Protein AF-A0A9X0YTN6-F1 (afdb_monomer_lite)

Sequence (62 aa):
MPILTDEQAVLADLTAACSHLFGFTLLEAEPIKRGWLNLKWKITTDSGVFLLKQPTGNGLAC

Radius of gyration: 11.85 Å; chains: 1; bounding box: 34×22×27 Å

pLDDT: mean 80.73, std 15.57, range [41.88, 96.62]

Organism: NCBI:txid1235259

Secondary structure (DSSP, 8-state):
-PPPPHHHHHHHHHHHHHHHHH-PPEEEEEE--SSS---EEEEEETTEEEEEE--SSSS---

Structure (mmCIF, N/CA/C/O backbone):
data_AF-A0A9X0YTN6-F1
#
_entry.id   AF-A0A9X0YTN6-F1
#
loop_
_atom_site.group_PDB
_atom_site.id
_atom_site.type_symbol
_atom_site.label_atom_id
_atom_site.label_alt_id
_atom_site.label_comp_id
_atom_site.label_asym_id
_atom_site.label_entity_id
_atom_site.label_seq_id
_atom_site.pdbx_PDB_ins_code
_atom_site.Cartn_x
_atom_site.Cartn_y
_atom_site.Cartn_z
_atom_site.occupancy
_atom_site.B_iso_or_equiv
_atom_site.auth_seq_id
_atom_site.auth_comp_id
_atom_site.auth_asym_id
_atom_site.auth_atom_id
_atom_site.pdbx_PDB_model_num
ATOM 1 N N . MET A 1 1 ? 24.272 7.415 2.006 1.00 50.41 1 MET A N 1
ATOM 2 C CA . MET A 1 1 ? 22.796 7.341 1.969 1.00 50.41 1 MET A CA 1
ATOM 3 C C . MET A 1 1 ? 22.439 6.027 1.298 1.00 50.41 1 MET A C 1
ATOM 5 O O . MET A 1 1 ? 23.030 5.769 0.254 1.00 50.41 1 MET A O 1
ATOM 9 N N . PRO A 1 2 ? 21.607 5.158 1.891 1.00 55.53 2 PRO A N 1
ATOM 10 C CA . PRO A 1 2 ? 21.209 3.933 1.212 1.00 55.53 2 PRO A CA 1
ATOM 11 C C . PRO A 1 2 ? 20.330 4.300 0.013 1.00 55.53 2 PRO A C 1
ATOM 13 O O . PRO A 1 2 ? 19.475 5.176 0.114 1.00 55.53 2 PRO A O 1
ATOM 16 N N . ILE A 1 3 ? 20.579 3.659 -1.125 1.00 57.81 3 ILE A N 1
ATOM 17 C CA . ILE A 1 3 ? 19.695 3.739 -2.287 1.00 57.81 3 ILE A CA 1
ATOM 18 C C . ILE A 1 3 ? 18.476 2.881 -1.937 1.00 57.81 3 ILE A C 1
ATOM 20 O O . ILE A 1 3 ? 18.630 1.685 -1.691 1.00 57.81 3 ILE A O 1
ATOM 24 N N . LEU A 1 4 ? 17.297 3.497 -1.841 1.00 62.78 4 LEU A N 1
ATOM 25 C CA . LEU A 1 4 ? 16.040 2.765 -1.681 1.00 62.78 4 LEU A CA 1
ATOM 26 C C . LEU A 1 4 ? 15.755 1.995 -2.973 1.00 62.78 4 LEU A C 1
ATOM 28 O O . LEU A 1 4 ? 15.984 2.512 -4.067 1.00 62.78 4 LEU A O 1
ATOM 32 N N . THR A 1 5 ? 15.263 0.767 -2.855 1.00 76.44 5 THR A N 1
ATOM 33 C CA . THR A 1 5 ? 14.737 0.032 -4.008 1.00 76.44 5 THR A CA 1
ATOM 34 C C . THR A 1 5 ? 13.428 0.668 -4.476 1.00 76.44 5 THR A C 1
ATOM 36 O O . THR A 1 5 ? 12.726 1.305 -3.686 1.00 76.44 5 THR A O 1
ATOM 39 N N . ASP A 1 6 ? 13.059 0.454 -5.741 1.00 80.31 6 ASP A N 1
ATOM 40 C CA . ASP A 1 6 ? 11.795 0.965 -6.293 1.00 80.31 6 ASP A CA 1
ATOM 41 C C . ASP A 1 6 ? 10.583 0.527 -5.448 1.00 80.31 6 ASP A C 1
ATOM 43 O O . ASP A 1 6 ? 9.672 1.310 -5.200 1.00 80.31 6 ASP A O 1
ATOM 47 N N . GLU A 1 7 ? 10.595 -0.703 -4.922 1.00 81.50 7 GLU A N 1
ATOM 48 C CA . GLU A 1 7 ? 9.522 -1.216 -4.057 1.00 81.50 7 GLU A CA 1
ATOM 49 C C . GLU A 1 7 ? 9.452 -0.492 -2.704 1.00 81.50 7 GLU A C 1
ATOM 51 O O . GLU A 1 7 ? 8.359 -0.252 -2.194 1.00 81.50 7 GLU A O 1
ATOM 56 N N . GLN A 1 8 ? 10.595 -0.114 -2.125 1.00 85.00 8 GLN A N 1
ATOM 57 C CA . GLN A 1 8 ? 10.643 0.624 -0.858 1.00 85.00 8 GLN A CA 1
ATOM 58 C C . GLN A 1 8 ? 10.146 2.063 -1.024 1.00 85.00 8 GLN A C 1
ATOM 60 O O . GLN A 1 8 ? 9.459 2.573 -0.140 1.00 85.00 8 GLN A O 1
ATOM 65 N N . ALA A 1 9 ? 10.461 2.697 -2.157 1.00 84.81 9 ALA A N 1
ATOM 66 C CA . ALA A 1 9 ? 9.936 4.016 -2.496 1.00 84.81 9 ALA A CA 1
ATOM 67 C C . ALA A 1 9 ? 8.409 3.972 -2.676 1.00 84.81 9 ALA A C 1
ATOM 69 O O . ALA A 1 9 ? 7.693 4.744 -2.042 1.00 84.81 9 ALA A O 1
ATOM 70 N N . VAL A 1 10 ? 7.899 2.996 -3.439 1.00 84.25 10 VAL A N 1
ATOM 71 C CA . VAL A 1 10 ? 6.451 2.816 -3.632 1.00 84.25 10 VAL A CA 1
ATOM 72 C C . VAL A 1 10 ? 5.739 2.521 -2.311 1.00 84.25 10 VAL A C 1
ATOM 74 O O . VAL A 1 10 ? 4.659 3.053 -2.068 1.00 84.25 10 VAL A O 1
ATOM 77 N N . LEU A 1 11 ? 6.330 1.720 -1.421 1.00 88.00 11 LEU A N 1
ATOM 78 C CA . LEU A 1 11 ? 5.744 1.446 -0.107 1.00 88.00 11 LEU A CA 1
ATOM 79 C C . LEU A 1 11 ? 5.646 2.707 0.769 1.00 88.00 11 LEU A C 1
ATOM 81 O O . LEU A 1 11 ? 4.642 2.902 1.462 1.00 88.00 11 LEU A O 1
ATOM 85 N N . ALA A 1 12 ? 6.665 3.568 0.735 1.00 88.38 12 ALA A N 1
ATOM 86 C CA . ALA A 1 12 ? 6.641 4.842 1.448 1.00 88.38 12 ALA A CA 1
ATOM 87 C C . ALA A 1 12 ? 5.527 5.756 0.910 1.00 88.38 12 ALA A C 1
ATOM 89 O O . ALA A 1 12 ? 4.737 6.287 1.697 1.00 88.38 12 ALA A O 1
ATOM 90 N N . ASP A 1 13 ? 5.404 5.854 -0.416 1.00 88.00 13 ASP A N 1
ATOM 91 C CA . ASP A 1 13 ? 4.351 6.629 -1.077 1.00 88.00 13 ASP A CA 1
ATOM 92 C C . ASP A 1 13 ? 2.953 6.085 -0.749 1.00 88.00 13 ASP A C 1
ATOM 94 O O . ASP A 1 13 ? 2.053 6.853 -0.409 1.00 88.00 13 ASP A O 1
ATOM 98 N N . LEU A 1 14 ? 2.772 4.759 -0.774 1.00 87.81 14 LEU A N 1
ATOM 99 C CA . LEU A 1 14 ? 1.520 4.094 -0.394 1.00 87.81 14 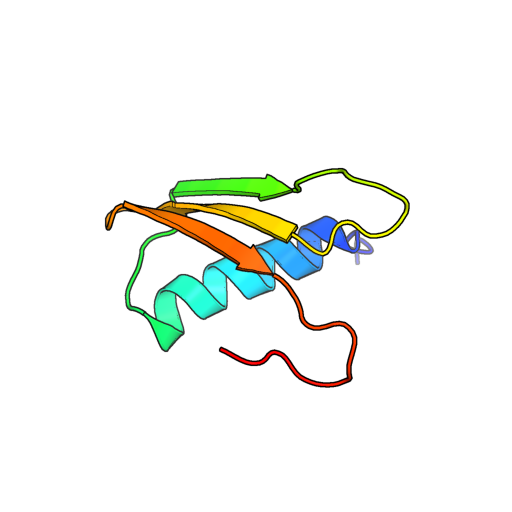LEU A CA 1
ATOM 100 C C . LEU A 1 14 ? 1.116 4.425 1.043 1.00 87.81 14 LEU A C 1
ATOM 102 O O . LEU A 1 14 ? -0.043 4.754 1.296 1.00 87.81 14 LEU A O 1
ATOM 106 N N . THR A 1 15 ? 2.066 4.353 1.975 1.00 90.38 15 THR A N 1
ATOM 107 C CA . THR A 1 15 ? 1.822 4.635 3.396 1.00 90.38 15 THR A CA 1
ATOM 108 C C . THR A 1 15 ? 1.375 6.082 3.591 1.00 90.38 15 THR A C 1
ATOM 110 O O . THR A 1 15 ? 0.364 6.339 4.252 1.00 90.38 15 THR A O 1
ATOM 113 N N . ALA A 1 16 ? 2.089 7.026 2.971 1.00 90.88 16 ALA A N 1
ATOM 114 C CA . ALA A 1 16 ? 1.758 8.444 3.041 1.00 90.88 16 ALA A CA 1
ATOM 115 C C . ALA A 1 16 ? 0.394 8.743 2.398 1.00 90.88 16 ALA A C 1
ATOM 117 O O . ALA A 1 16 ? -0.422 9.451 2.989 1.00 90.88 16 ALA A O 1
ATOM 118 N N . ALA A 1 17 ? 0.113 8.167 1.226 1.00 89.31 17 ALA A N 1
ATOM 119 C CA . ALA A 1 17 ? -1.141 8.367 0.508 1.00 89.31 17 ALA A CA 1
ATOM 120 C C . ALA A 1 17 ? -2.352 7.787 1.257 1.00 89.31 17 ALA A C 1
ATOM 122 O O . ALA A 1 17 ? -3.376 8.461 1.351 1.00 89.31 17 ALA A O 1
ATOM 123 N N . CYS A 1 18 ? -2.244 6.581 1.832 1.00 90.44 18 CYS A N 1
ATOM 124 C CA . CYS A 1 18 ? -3.332 5.962 2.603 1.00 90.44 18 CYS A CA 1
ATOM 125 C C . CYS A 1 18 ? -3.764 6.848 3.774 1.00 90.44 18 CYS A C 1
ATOM 127 O O . CYS A 1 18 ? -4.956 7.091 3.966 1.00 90.44 18 CYS A O 1
ATOM 129 N N . SER A 1 19 ? -2.786 7.382 4.506 1.00 90.94 19 SER A N 1
ATOM 130 C CA . SER A 1 19 ? -3.047 8.275 5.630 1.00 90.94 19 SER A CA 1
ATOM 131 C C . SER A 1 19 ? -3.582 9.633 5.163 1.00 90.94 19 SER A C 1
ATOM 133 O O . SER A 1 19 ? -4.621 10.081 5.643 1.00 90.94 19 SER A O 1
ATOM 135 N N . HIS A 1 20 ? -2.918 10.278 4.198 1.00 92.62 20 HIS A N 1
ATOM 136 C CA . HIS A 1 20 ? -3.229 11.655 3.807 1.00 92.62 20 HIS A CA 1
ATOM 137 C C . HIS A 1 20 ? -4.520 11.796 2.990 1.00 92.62 20 HIS A C 1
ATOM 139 O O . HIS A 1 20 ? -5.269 12.748 3.196 1.00 92.62 20 HIS A O 1
ATOM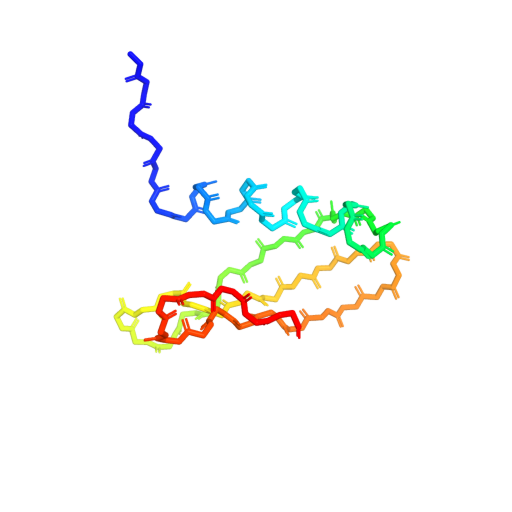 145 N N . LEU A 1 21 ? -4.776 10.873 2.060 1.00 90.81 21 LEU A N 1
ATOM 146 C CA . LEU A 1 21 ? -5.903 10.975 1.126 1.00 90.81 21 LEU A CA 1
ATOM 147 C C . LEU A 1 21 ? -7.171 10.310 1.660 1.00 90.81 21 LEU A C 1
ATOM 149 O O . LEU A 1 21 ? -8.271 10.762 1.349 1.00 90.81 21 LEU A O 1
ATOM 153 N N . PHE A 1 22 ? -7.022 9.241 2.444 1.00 89.25 22 PHE A N 1
ATOM 154 C CA . PHE A 1 22 ? -8.145 8.392 2.847 1.00 89.25 22 PHE A CA 1
ATOM 155 C C . PHE A 1 22 ? -8.317 8.264 4.365 1.00 89.25 22 PHE A C 1
ATOM 157 O O . PHE A 1 22 ? -9.347 7.770 4.814 1.00 89.25 22 PHE A O 1
ATOM 164 N N . GLY A 1 23 ? -7.345 8.719 5.165 1.00 92.56 23 GLY A N 1
ATOM 165 C CA . GLY A 1 23 ? -7.384 8.580 6.623 1.00 92.56 23 GLY A CA 1
ATOM 166 C C . GLY A 1 23 ? -7.198 7.141 7.111 1.00 92.56 23 GLY A C 1
ATOM 167 O O . GLY A 1 23 ? -7.575 6.836 8.237 1.00 92.56 23 GLY A O 1
ATOM 168 N N . PHE A 1 24 ? -6.643 6.257 6.277 1.00 93.38 24 PHE A N 1
ATOM 169 C CA . PHE A 1 24 ? -6.449 4.847 6.607 1.00 93.38 24 PHE A CA 1
ATOM 170 C C . PHE A 1 24 ? -5.086 4.593 7.241 1.00 93.38 24 PHE A C 1
ATOM 172 O O . PHE A 1 24 ? -4.068 5.148 6.810 1.00 93.38 24 PHE A O 1
ATOM 179 N N . THR A 1 25 ? -5.049 3.660 8.188 1.00 93.62 25 THR A N 1
ATOM 180 C CA . THR A 1 25 ? -3.795 3.087 8.685 1.00 93.62 25 THR A CA 1
ATOM 181 C C . THR A 1 25 ? -3.416 1.878 7.837 1.00 93.62 25 THR A C 1
ATOM 183 O O . THR A 1 25 ? -4.149 0.888 7.802 1.00 93.62 25 THR A O 1
ATOM 186 N N . LEU A 1 26 ? -2.269 1.937 7.155 1.00 93.94 26 LEU A N 1
ATOM 187 C CA . LEU A 1 26 ? -1.730 0.804 6.399 1.00 93.94 26 LEU A CA 1
ATOM 188 C C . LEU A 1 26 ? -1.149 -0.244 7.364 1.00 93.94 26 LEU A C 1
ATOM 190 O O . LEU A 1 26 ? -0.218 0.056 8.108 1.00 93.94 26 LEU A O 1
ATOM 194 N N . LEU A 1 27 ? -1.693 -1.463 7.345 1.00 95.12 27 LEU A N 1
ATOM 195 C CA . LEU A 1 27 ? -1.255 -2.581 8.194 1.00 95.12 27 LEU A CA 1
ATOM 196 C C . LEU A 1 27 ? -0.294 -3.513 7.450 1.00 95.12 27 LEU A C 1
ATOM 198 O O . LEU A 1 27 ? 0.689 -3.981 8.018 1.00 95.12 27 LEU A O 1
ATOM 202 N N . GLU A 1 28 ? -0.578 -3.775 6.175 1.00 94.38 28 GLU A N 1
ATOM 203 C CA . GLU A 1 28 ? 0.211 -4.657 5.317 1.00 94.38 28 GLU A CA 1
ATOM 204 C C . GLU A 1 28 ? 0.114 -4.196 3.860 1.00 94.38 28 GLU A C 1
ATOM 206 O O . GLU A 1 28 ? -0.927 -3.697 3.423 1.00 94.38 28 GLU A O 1
ATOM 211 N N . ALA A 1 29 ? 1.191 -4.376 3.099 1.00 92.44 29 ALA A N 1
ATOM 212 C CA . ALA A 1 29 ? 1.227 -4.090 1.674 1.00 92.44 29 ALA A CA 1
ATOM 213 C C . ALA A 1 29 ? 2.079 -5.132 0.948 1.00 92.44 29 ALA A C 1
ATOM 215 O O . ALA A 1 29 ? 3.260 -5.306 1.245 1.00 92.44 29 ALA A O 1
ATOM 216 N N . GLU A 1 30 ? 1.480 -5.798 -0.035 1.00 91.69 30 GLU A N 1
ATOM 217 C CA . GLU A 1 30 ? 2.119 -6.860 -0.806 1.00 91.69 30 GLU A CA 1
ATOM 218 C C . GLU A 1 30 ? 2.116 -6.511 -2.303 1.00 91.69 30 GLU A C 1
ATOM 220 O O . GLU A 1 30 ? 1.044 -6.264 -2.878 1.00 91.69 30 GLU A O 1
ATOM 225 N N . PRO A 1 31 ? 3.279 -6.520 -2.983 1.00 89.62 31 PRO A N 1
ATOM 226 C CA . PRO A 1 31 ? 3.325 -6.324 -4.424 1.00 89.62 31 PRO A CA 1
ATOM 227 C C . PRO A 1 31 ? 2.756 -7.550 -5.148 1.00 89.62 31 PRO A C 1
ATOM 229 O O . PRO A 1 31 ? 3.142 -8.695 -4.905 1.00 89.62 31 PRO A O 1
ATOM 232 N N . ILE A 1 32 ? 1.868 -7.315 -6.110 1.00 88.31 32 ILE A N 1
ATOM 233 C CA . ILE A 1 32 ? 1.283 -8.354 -6.958 1.00 88.31 32 ILE A CA 1
ATOM 234 C C . ILE A 1 32 ? 2.163 -8.536 -8.191 1.00 88.31 32 ILE A C 1
ATOM 236 O O . ILE A 1 32 ? 2.110 -7.765 -9.153 1.00 88.31 32 ILE A O 1
ATOM 240 N N . LYS A 1 33 ? 2.946 -9.613 -8.180 1.00 82.00 33 LYS A N 1
ATOM 241 C CA . LYS A 1 33 ? 3.925 -9.932 -9.223 1.00 82.00 33 LYS A CA 1
ATOM 242 C C . LYS A 1 33 ? 3.250 -10.647 -10.398 1.00 82.00 33 LYS A C 1
ATOM 244 O O . LYS A 1 33 ? 3.001 -11.851 -10.356 1.00 82.00 33 LYS A O 1
ATOM 249 N N . ARG A 1 34 ? 2.936 -9.903 -11.464 1.00 72.25 34 ARG A N 1
ATOM 250 C CA . ARG A 1 34 ? 2.507 -10.444 -12.771 1.00 72.25 34 ARG A CA 1
ATOM 251 C C . ARG A 1 34 ? 3.256 -9.741 -13.907 1.00 72.25 34 ARG A C 1
ATOM 253 O O . ARG A 1 34 ? 2.723 -8.832 -14.536 1.00 72.25 34 ARG A O 1
ATOM 260 N N . GLY A 1 35 ? 4.484 -10.189 -14.166 1.00 71.00 35 GLY A N 1
ATOM 261 C CA . GLY A 1 35 ? 5.360 -9.662 -15.219 1.00 71.00 35 GLY A CA 1
ATOM 262 C C . GLY A 1 35 ? 6.478 -8.766 -14.682 1.00 71.00 35 GLY A C 1
ATOM 263 O O . GLY A 1 35 ? 6.783 -8.792 -13.497 1.00 71.00 35 GLY A O 1
ATOM 264 N N . TRP A 1 36 ? 7.091 -7.984 -15.572 1.00 64.62 36 TRP A N 1
ATOM 265 C CA . TRP A 1 36 ? 8.279 -7.161 -15.292 1.00 64.62 36 TRP A CA 1
ATOM 266 C C . TRP A 1 36 ? 8.004 -5.904 -14.455 1.00 64.62 36 TRP A C 1
ATOM 268 O O . TRP A 1 36 ? 8.939 -5.231 -14.041 1.00 64.62 36 TRP A O 1
ATOM 278 N N . LEU A 1 37 ? 6.732 -5.567 -14.227 1.00 65.38 37 LEU A N 1
ATOM 279 C CA . LEU A 1 37 ? 6.327 -4.302 -13.623 1.00 65.38 37 LEU A CA 1
ATOM 280 C C . LEU A 1 37 ? 5.451 -4.564 -12.391 1.00 65.38 37 LEU A C 1
ATOM 282 O O . LEU A 1 37 ? 4.289 -4.962 -12.511 1.00 65.38 37 LEU A O 1
ATOM 286 N N . ASN A 1 38 ? 5.998 -4.313 -11.202 1.00 70.44 38 ASN A N 1
ATOM 287 C CA . ASN A 1 38 ? 5.310 -4.476 -9.916 1.00 70.44 38 A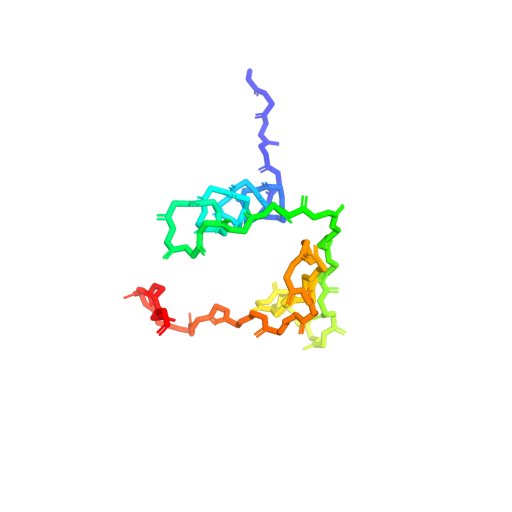SN A CA 1
ATOM 288 C C . ASN A 1 38 ? 4.420 -3.255 -9.598 1.00 70.44 38 ASN A C 1
ATOM 290 O O . ASN A 1 38 ? 4.545 -2.629 -8.551 1.00 70.44 38 ASN A O 1
ATOM 294 N N . LEU A 1 39 ? 3.513 -2.894 -10.516 1.00 76.25 39 LEU A N 1
ATOM 295 C CA . LEU A 1 39 ? 2.651 -1.701 -10.391 1.00 76.25 39 LEU A CA 1
ATOM 296 C C . LEU A 1 39 ? 1.326 -1.944 -9.665 1.00 76.25 39 LEU A C 1
ATOM 298 O O . LEU A 1 39 ? 0.442 -1.086 -9.676 1.00 76.25 39 LEU A O 1
ATOM 302 N N . LYS A 1 40 ? 1.123 -3.135 -9.109 1.00 88.06 40 LYS A N 1
ATOM 303 C CA . LYS A 1 40 ? -0.109 -3.481 -8.403 1.00 88.06 40 LYS A CA 1
ATOM 304 C C . LYS A 1 40 ? 0.233 -3.926 -7.002 1.00 88.06 40 LYS A C 1
ATOM 306 O O . LYS A 1 40 ? 1.124 -4.751 -6.837 1.00 88.06 40 LYS A O 1
ATOM 311 N N . TRP A 1 41 ? -0.507 -3.416 -6.037 1.00 91.12 41 TRP A N 1
ATOM 312 C CA . TRP A 1 41 ? -0.313 -3.699 -4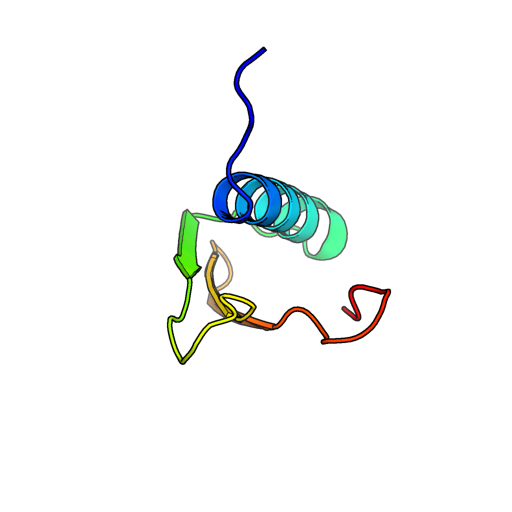.627 1.00 91.12 41 TRP A CA 1
ATOM 313 C C . TRP A 1 41 ? -1.638 -4.101 -4.011 1.00 91.12 41 TRP A C 1
ATOM 315 O O . TRP A 1 41 ? -2.659 -3.448 -4.233 1.00 91.12 41 TRP A O 1
ATOM 325 N N . LYS A 1 42 ? -1.627 -5.186 -3.246 1.00 93.62 42 LYS A N 1
ATOM 32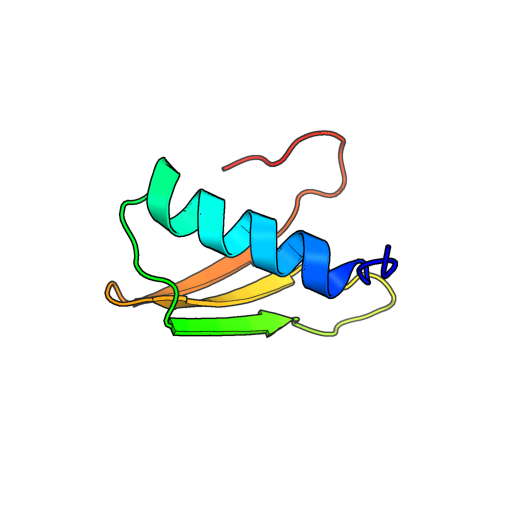6 C CA . LYS A 1 42 ? -2.705 -5.481 -2.311 1.00 93.62 42 LYS A CA 1
ATOM 327 C C . LYS A 1 42 ? -2.340 -4.800 -1.000 1.00 93.62 42 LYS A C 1
ATOM 329 O O . LYS A 1 42 ? -1.246 -5.029 -0.492 1.00 93.62 42 LYS A O 1
ATOM 334 N N . ILE A 1 43 ? -3.236 -3.977 -0.476 1.00 94.12 43 ILE A N 1
ATOM 335 C CA . ILE A 1 43 ? -3.052 -3.309 0.810 1.00 94.12 43 ILE A CA 1
ATOM 336 C C . ILE A 1 43 ? -4.135 -3.755 1.786 1.00 94.12 43 ILE A C 1
ATOM 338 O O . ILE A 1 43 ? -5.307 -3.867 1.420 1.00 94.12 43 ILE A O 1
ATOM 342 N N . THR A 1 44 ? -3.732 -4.004 3.023 1.00 96.31 44 THR A N 1
ATOM 343 C CA . THR A 1 44 ? -4.626 -4.258 4.151 1.00 96.31 44 THR A CA 1
ATOM 344 C C . THR A 1 44 ? -4.573 -3.034 5.052 1.00 96.31 44 THR A C 1
ATOM 346 O O . THR A 1 44 ? -3.491 -2.627 5.481 1.00 96.31 44 THR A O 1
ATOM 34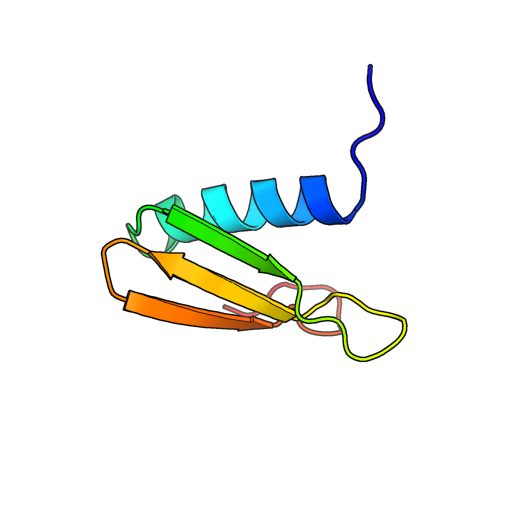9 N N . THR A 1 45 ? -5.726 -2.435 5.331 1.00 95.75 45 THR A N 1
ATOM 350 C CA . THR A 1 45 ? -5.865 -1.278 6.219 1.00 95.75 45 THR A CA 1
ATOM 351 C C . THR A 1 45 ? -6.822 -1.579 7.366 1.00 95.75 45 THR A C 1
ATOM 353 O O . THR A 1 45 ? -7.519 -2.596 7.373 1.00 95.75 45 THR A O 1
ATOM 356 N N . ASP A 1 46 ? -6.885 -0.666 8.330 1.00 96.62 46 ASP A N 1
ATOM 357 C CA . ASP A 1 46 ? -7.904 -0.650 9.390 1.00 96.62 46 ASP A CA 1
ATOM 358 C C . ASP A 1 46 ? -9.354 -0.561 8.875 1.00 96.62 46 ASP A C 1
ATOM 360 O O . ASP A 1 46 ? -10.294 -0.871 9.605 1.00 96.62 46 ASP A O 1
ATOM 364 N N . SER A 1 47 ? -9.532 -0.175 7.612 1.00 93.94 47 SER A N 1
ATOM 365 C CA . SER A 1 47 ? -10.830 0.047 6.976 1.00 93.94 47 SER A CA 1
ATOM 366 C C . SER A 1 47 ? -11.192 -1.030 5.945 1.00 93.94 47 SER A C 1
ATOM 368 O O . SER A 1 47 ? -12.288 -1.000 5.384 1.00 93.94 47 SER A O 1
ATOM 370 N N . GLY A 1 48 ? -10.299 -1.992 5.683 1.00 94.81 48 GLY A N 1
ATOM 371 C CA . GLY A 1 48 ? -10.539 -3.106 4.764 1.00 94.81 48 GLY A CA 1
ATOM 372 C C . GLY A 1 48 ? -9.336 -3.464 3.891 1.00 94.81 48 GLY A C 1
ATOM 373 O O . GLY A 1 48 ? -8.208 -3.053 4.138 1.00 94.81 48 GLY A O 1
ATOM 374 N N . VAL A 1 49 ? -9.580 -4.266 2.852 1.00 95.44 49 VAL A N 1
ATOM 375 C CA . VAL A 1 49 ? -8.550 -4.704 1.896 1.00 95.44 49 VAL A CA 1
ATOM 376 C C . VAL A 1 49 ? -8.804 -4.052 0.543 1.00 95.44 49 VAL A C 1
ATOM 378 O O . VAL A 1 49 ? -9.906 -4.161 0.003 1.00 95.44 49 VAL A O 1
ATOM 381 N N . PHE A 1 50 ? -7.775 -3.429 -0.030 1.00 91.94 50 PHE A N 1
ATOM 382 C CA . PHE A 1 50 ? -7.864 -2.716 -1.303 1.00 91.94 50 PHE A CA 1
ATOM 383 C C . PHE A 1 50 ? -6.798 -3.187 -2.294 1.00 91.94 50 PHE A C 1
ATOM 385 O O . PHE A 1 50 ? -5.722 -3.662 -1.925 1.00 91.94 50 PHE A O 1
ATOM 392 N N . LEU A 1 51 ? -7.109 -3.037 -3.581 1.00 90.62 51 LEU A N 1
ATOM 393 C CA . LEU A 1 51 ? -6.169 -3.235 -4.677 1.00 90.62 51 LEU A CA 1
ATOM 394 C C . LEU A 1 51 ? -5.772 -1.869 -5.229 1.00 90.62 51 LEU A C 1
ATOM 396 O O . LEU A 1 51 ? -6.607 -1.175 -5.806 1.00 90.62 51 LEU A O 1
ATOM 400 N N . LEU A 1 52 ? -4.497 -1.520 -5.108 1.00 86.06 52 LEU A N 1
ATOM 401 C CA . LEU A 1 52 ? -3.947 -0.283 -5.640 1.00 86.06 52 LEU A CA 1
ATOM 402 C C . LEU A 1 52 ? -3.181 -0.572 -6.931 1.00 86.06 52 LEU A C 1
ATOM 404 O O . LEU A 1 52 ? -2.420 -1.539 -7.021 1.00 86.06 52 LEU A O 1
ATOM 408 N N . LYS A 1 53 ? -3.412 0.241 -7.963 1.00 84.69 53 LYS A N 1
ATOM 409 C CA . LYS A 1 53 ? -2.747 0.124 -9.262 1.00 84.69 53 LYS A CA 1
ATOM 410 C C . LYS A 1 53 ? -2.132 1.467 -9.620 1.00 84.69 53 LYS A C 1
ATOM 412 O O . LYS A 1 53 ? -2.859 2.430 -9.832 1.00 84.69 53 LYS A O 1
ATOM 417 N N . GLN A 1 54 ? -0.816 1.497 -9.784 1.00 73.75 54 GLN A N 1
ATOM 418 C CA . GLN A 1 54 ? -0.151 2.655 -10.358 1.00 73.75 54 GLN A CA 1
ATOM 419 C C . GLN A 1 54 ? -0.490 2.733 -11.861 1.00 73.75 54 GLN A C 1
ATOM 421 O O . GLN A 1 54 ? -0.317 1.745 -12.590 1.00 73.75 54 GLN A O 1
ATOM 426 N N . PRO A 1 55 ? -1.026 3.861 -12.351 1.00 66.31 55 PRO A N 1
ATOM 427 C CA . PRO A 1 55 ? -1.277 4.050 -13.774 1.00 66.31 55 PRO A CA 1
ATOM 428 C C . PRO A 1 55 ? 0.044 4.105 -14.550 1.00 66.31 55 PRO A C 1
ATOM 430 O O . PRO A 1 55 ? 1.057 4.601 -14.074 1.00 66.31 55 PRO A O 1
ATOM 433 N N . THR A 1 56 ? 0.034 3.581 -15.774 1.00 60.28 56 THR A N 1
ATOM 434 C CA . THR A 1 56 ? 1.224 3.440 -16.636 1.00 60.28 56 THR A CA 1
ATOM 435 C C . THR A 1 56 ? 1.595 4.744 -17.368 1.00 60.28 56 THR A C 1
ATOM 437 O O . THR A 1 56 ? 2.334 4.718 -18.344 1.00 60.28 56 THR A O 1
ATOM 440 N N . GLY A 1 57 ? 1.067 5.887 -16.921 1.00 60.41 57 GLY A N 1
ATOM 441 C CA . GLY A 1 57 ? 1.377 7.224 -17.435 1.00 60.41 57 GLY A CA 1
ATOM 442 C C . GLY A 1 57 ? 1.892 8.120 -16.310 1.00 60.41 57 GLY A C 1
ATOM 443 O O . GLY A 1 57 ? 1.656 7.826 -15.142 1.00 60.41 57 GLY A O 1
ATOM 444 N N . ASN A 1 58 ? 2.600 9.202 -16.651 1.00 50.47 58 ASN A N 1
ATOM 445 C CA . ASN A 1 58 ? 3.052 10.204 -15.679 1.00 50.47 58 ASN A CA 1
ATOM 446 C C . ASN A 1 58 ? 1.848 10.787 -14.913 1.00 50.47 58 ASN A C 1
ATOM 448 O O . ASN A 1 58 ? 1.197 11.711 -15.393 1.00 50.47 58 ASN A O 1
ATOM 452 N N . GLY A 1 59 ? 1.558 10.243 -13.731 1.00 49.22 59 GLY A N 1
ATOM 453 C CA . GLY A 1 59 ? 0.550 10.755 -12.806 1.00 49.22 59 GLY A CA 1
ATOM 454 C C . GLY A 1 59 ? -0.232 9.638 -12.127 1.00 49.22 59 GLY A C 1
ATOM 455 O O . GLY A 1 59 ? -0.970 8.923 -12.793 1.00 49.22 59 GLY A O 1
ATOM 456 N N . LEU A 1 60 ? -0.083 9.513 -10.804 1.00 44.62 60 LEU A N 1
ATOM 457 C CA . LEU A 1 60 ? -0.959 8.715 -9.944 1.00 44.62 60 LEU A CA 1
ATOM 458 C C . LEU A 1 60 ? -2.390 9.262 -10.080 1.00 44.62 60 LEU A C 1
ATOM 460 O O . LEU A 1 60 ? -2.659 10.394 -9.695 1.00 44.62 60 LEU A O 1
ATOM 464 N N . ALA A 1 61 ? -3.287 8.479 -10.671 1.00 41.88 61 ALA A N 1
ATOM 465 C CA . ALA A 1 61 ? -4.714 8.748 -10.662 1.00 41.88 61 ALA A CA 1
ATOM 466 C C . ALA A 1 61 ? -5.290 7.991 -9.466 1.00 41.88 61 ALA A C 1
ATOM 468 O O . ALA A 1 61 ? -5.182 6.762 -9.412 1.00 41.88 61 ALA A O 1
ATOM 469 N N . CYS A 1 62 ? -5.786 8.765 -8.505 1.00 42.62 62 CYS A N 1
ATOM 470 C CA . CYS A 1 62 ? -6.478 8.324 -7.302 1.00 42.62 62 CYS A CA 1
ATOM 471 C C . CYS A 1 62 ? -7.773 7.586 -7.655 1.00 42.62 62 CYS A C 1
ATOM 473 O O . CYS A 1 62 ? -8.477 8.062 -8.577 1.00 42.62 62 CYS A O 1
#

Foldseek 3Di:
DDDDDPVRVVVVVVQCCCCPVPVWHWDDKDFDDDPDDSQWIWTQTPVGIDIGGADPDPDRDD